Protein AF-A0A6V7MAK0-F1 (afdb_monomer)

Radius of gyration: 21.1 Å; Cα contacts (8 Å, |Δi|>4): 98; chains: 1; bounding box: 61×20×54 Å

Sequence (153 aa):
PPRLQALKNREAGGTGGTIRAYALLLAADKTTTFSQNIDNFIQCTMESKEASPHIVMRNIRQFMSGMKNYLVKHGEREFEKEVEKERLKLKPNEFLNLDAILEGVMMRLVVKPLREHVYKLFVEHYGNTGSLRTLVESIQYAQGKHIQELGVR

Structure (mmCIF, N/CA/C/O backbone):
data_AF-A0A6V7MAK0-F1
#
_entry.id   AF-A0A6V7MAK0-F1
#
loop_
_atom_site.group_PDB
_atom_site.id
_atom_site.type_symbol
_atom_site.label_atom_id
_atom_site.label_alt_id
_atom_site.label_comp_id
_atom_site.label_asym_id
_atom_site.label_entity_id
_atom_site.label_seq_id
_atom_site.pdbx_PDB_ins_code
_atom_site.Cartn_x
_atom_site.Cartn_y
_atom_site.Cartn_z
_atom_site.occupancy
_atom_site.B_iso_or_equiv
_atom_site.auth_seq_id
_atom_site.auth_comp_id
_atom_site.auth_asym_id
_atom_site.auth_atom_id
_atom_site.pdbx_PDB_model_num
ATOM 1 N N . PRO A 1 1 ? -24.531 -9.768 -12.165 1.00 43.50 1 PRO A N 1
ATOM 2 C CA . PRO A 1 1 ? -24.522 -8.319 -12.490 1.00 43.50 1 PRO A CA 1
ATOM 3 C C . PRO A 1 1 ? -23.332 -7.940 -13.395 1.00 43.50 1 PRO A C 1
ATOM 5 O O . PRO A 1 1 ? -22.196 -8.250 -13.038 1.00 43.50 1 PRO A O 1
ATOM 8 N N . PRO A 1 2 ? -23.567 -7.259 -14.530 1.00 51.34 2 PRO A N 1
ATOM 9 C CA . PRO A 1 2 ? -22.530 -6.917 -15.518 1.00 51.34 2 PRO A CA 1
ATOM 10 C C . PRO A 1 2 ? -21.381 -6.060 -14.946 1.00 51.34 2 PRO A C 1
ATOM 12 O O . PRO A 1 2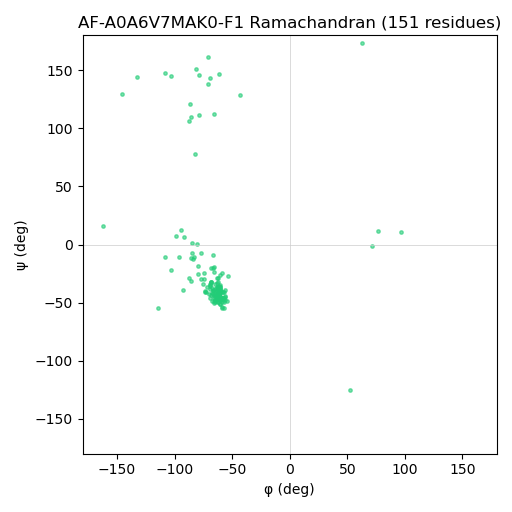 ? -20.243 -6.154 -15.399 1.00 51.34 2 PRO A O 1
ATOM 15 N N . ARG A 1 3 ? -21.629 -5.313 -13.860 1.00 46.00 3 ARG A N 1
ATOM 16 C CA . ARG A 1 3 ? -20.602 -4.546 -13.125 1.00 46.00 3 ARG A CA 1
ATOM 17 C C . ARG A 1 3 ? -19.503 -5.405 -12.483 1.00 46.00 3 ARG A C 1
ATOM 19 O O . ARG A 1 3 ? -18.361 -4.969 -12.426 1.00 46.00 3 ARG A O 1
ATOM 26 N N . LEU A 1 4 ? -19.815 -6.623 -12.031 1.00 47.03 4 LEU A N 1
ATOM 27 C CA . LEU A 1 4 ? -18.818 -7.521 -11.427 1.00 47.03 4 LEU A CA 1
ATOM 28 C C . LEU A 1 4 ? -17.926 -8.192 -12.485 1.00 47.03 4 LEU A C 1
ATOM 30 O O . LEU A 1 4 ? -16.757 -8.462 -12.221 1.00 47.03 4 LEU A O 1
ATOM 34 N N . GLN A 1 5 ? -18.444 -8.412 -13.698 1.00 43.75 5 GLN A N 1
ATOM 35 C CA . GLN A 1 5 ? -17.659 -8.928 -14.826 1.00 43.75 5 GLN A CA 1
ATOM 36 C C . GLN A 1 5 ? -16.680 -7.879 -15.373 1.00 43.75 5 GLN A C 1
ATOM 38 O O . GLN A 1 5 ? -15.540 -8.220 -15.674 1.00 43.75 5 GLN A O 1
ATOM 43 N N . ALA A 1 6 ? -17.068 -6.598 -15.402 1.00 45.34 6 ALA A N 1
ATOM 44 C CA . ALA A 1 6 ? -16.168 -5.499 -15.770 1.00 45.34 6 ALA A CA 1
ATOM 45 C C . ALA A 1 6 ? -14.976 -5.346 -14.801 1.00 45.34 6 ALA A C 1
ATOM 47 O O . ALA A 1 6 ? -13.875 -4.994 -15.221 1.00 45.34 6 ALA A O 1
ATOM 48 N N . LEU A 1 7 ? -15.173 -5.657 -13.514 1.00 48.34 7 LEU A N 1
ATOM 49 C CA . LEU A 1 7 ? -14.100 -5.673 -12.514 1.00 48.34 7 LEU A CA 1
ATOM 50 C C . LEU A 1 7 ? -13.168 -6.883 -12.691 1.00 48.34 7 LEU A C 1
ATOM 52 O O . LEU A 1 7 ? -11.953 -6.719 -12.642 1.00 48.34 7 LEU A O 1
ATOM 56 N N . LYS A 1 8 ? -13.715 -8.073 -12.982 1.00 43.44 8 LYS A N 1
ATOM 57 C CA . LYS A 1 8 ? -12.923 -9.292 -13.241 1.00 43.44 8 LYS A CA 1
ATOM 58 C C . LYS A 1 8 ? -12.092 -9.220 -14.528 1.00 43.44 8 LYS A C 1
ATOM 60 O O . LYS A 1 8 ? -10.937 -9.636 -14.524 1.00 43.44 8 LYS A O 1
ATOM 65 N N . ASN A 1 9 ? -12.625 -8.637 -15.604 1.00 40.72 9 ASN A N 1
ATOM 66 C CA . ASN A 1 9 ? -11.885 -8.481 -16.866 1.00 40.72 9 ASN A CA 1
ATOM 67 C C . ASN A 1 9 ? -10.690 -7.515 -16.751 1.00 40.72 9 ASN A C 1
ATOM 69 O O . ASN A 1 9 ? -9.749 -7.602 -17.537 1.00 40.72 9 ASN A O 1
ATOM 73 N N . ARG A 1 10 ? -10.679 -6.637 -15.740 1.00 50.03 10 ARG A N 1
ATOM 74 C CA . ARG A 1 10 ? -9.561 -5.728 -15.440 1.00 50.03 10 ARG A CA 1
ATOM 75 C C . ARG A 1 10 ? -8.356 -6.434 -14.803 1.00 50.03 10 ARG A C 1
ATOM 77 O O . ARG A 1 10 ? -7.230 -5.942 -14.891 1.00 50.03 10 ARG A O 1
ATOM 84 N N . GLU A 1 11 ? -8.577 -7.574 -14.152 1.00 48.34 11 GLU A N 1
ATOM 85 C CA . GLU A 1 11 ? -7.519 -8.292 -13.440 1.00 48.34 11 GLU A CA 1
ATOM 86 C C . GLU A 1 11 ? -6.740 -9.265 -14.333 1.00 48.34 11 GLU A C 1
ATOM 88 O O . GLU A 1 11 ? -5.546 -9.445 -14.090 1.00 48.34 11 GLU A O 1
ATOM 93 N N . ALA A 1 12 ? -7.355 -9.824 -15.383 1.00 46.31 12 ALA A N 1
ATOM 94 C CA . ALA A 1 12 ? -6.818 -11.002 -16.074 1.00 46.31 12 ALA A CA 1
ATOM 95 C C . ALA A 1 12 ? -6.221 -10.783 -17.483 1.00 46.31 12 ALA A C 1
ATOM 97 O O . ALA A 1 12 ? -5.571 -11.694 -17.982 1.00 46.31 12 ALA A O 1
ATOM 98 N N . GLY A 1 13 ? -6.385 -9.623 -18.135 1.00 48.94 13 GLY A N 1
ATOM 99 C CA . GLY A 1 13 ? -5.902 -9.477 -19.525 1.00 48.94 13 GLY A CA 1
ATOM 100 C C . GLY A 1 13 ? -5.740 -8.058 -20.069 1.00 48.94 13 GLY A C 1
ATOM 101 O O . GLY A 1 13 ? -5.665 -7.883 -21.279 1.00 48.94 13 GLY A O 1
ATOM 102 N N . GLY A 1 14 ? -5.721 -7.039 -19.206 1.00 59.00 14 GLY A N 1
ATOM 103 C CA . GLY A 1 14 ? -5.543 -5.649 -19.631 1.00 59.00 14 GLY A CA 1
ATOM 104 C C . GLY A 1 14 ? -4.078 -5.272 -19.865 1.00 59.00 14 GLY A C 1
ATOM 105 O O . GLY A 1 14 ? -3.180 -5.789 -19.195 1.00 59.00 14 GLY A O 1
ATOM 106 N N . THR A 1 15 ? -3.854 -4.326 -20.777 1.00 66.88 15 THR A N 1
ATOM 107 C CA . THR A 1 15 ? -2.581 -3.625 -20.992 1.00 66.88 15 THR A CA 1
ATOM 108 C C . THR A 1 15 ? -1.936 -3.231 -19.656 1.00 66.88 15 THR A C 1
ATOM 110 O O . THR A 1 15 ? -2.607 -2.662 -18.790 1.00 66.88 15 THR A O 1
ATOM 113 N N . GLY A 1 16 ? -0.655 -3.568 -19.458 1.00 80.62 16 GLY A N 1
ATOM 114 C CA . GLY A 1 16 ? 0.070 -3.325 -18.203 1.00 80.62 16 GLY A CA 1
ATOM 115 C C . GLY A 1 16 ? 0.142 -4.493 -17.205 1.00 80.62 16 GLY A C 1
ATOM 116 O O . GLY A 1 16 ? 0.593 -4.309 -16.071 1.00 80.62 16 GLY A O 1
ATOM 117 N N . GLY A 1 17 ? -0.253 -5.708 -17.603 1.00 87.12 17 GLY A N 1
ATOM 118 C CA . GLY A 1 17 ? -0.032 -6.924 -16.806 1.00 87.12 17 GLY A CA 1
ATOM 119 C C . GLY A 1 17 ? 1.452 -7.223 -16.537 1.00 87.12 17 GLY A C 1
ATOM 120 O O . GLY A 1 17 ? 1.809 -7.631 -15.432 1.00 87.12 17 GLY A O 1
ATOM 121 N N . THR A 1 18 ? 2.325 -6.947 -17.508 1.00 91.12 18 THR A N 1
ATOM 122 C CA . THR A 1 18 ? 3.790 -7.071 -17.389 1.00 91.12 18 THR A CA 1
ATOM 123 C C . THR A 1 18 ? 4.364 -6.068 -16.391 1.00 91.12 18 THR A C 1
ATOM 125 O O . THR A 1 18 ? 5.123 -6.459 -15.511 1.00 91.12 18 THR A O 1
ATOM 128 N N . ILE A 1 19 ? 3.916 -4.809 -16.434 1.00 93.44 19 ILE A N 1
ATOM 129 C CA . ILE A 1 19 ? 4.287 -3.768 -15.459 1.00 93.44 19 ILE A CA 1
ATOM 130 C C . ILE A 1 19 ? 3.897 -4.196 -14.045 1.00 93.44 19 ILE A C 1
ATOM 132 O O . ILE A 1 19 ? 4.699 -4.093 -13.117 1.00 93.44 19 ILE A O 1
ATOM 136 N N . ARG A 1 20 ? 2.674 -4.714 -13.871 1.00 95.38 20 ARG A N 1
ATOM 137 C CA . ARG A 1 20 ? 2.215 -5.245 -12.581 1.00 95.38 20 ARG A CA 1
ATOM 138 C C . ARG A 1 20 ? 3.127 -6.370 -12.096 1.00 95.38 20 ARG A C 1
ATOM 140 O O . ARG A 1 20 ? 3.523 -6.366 -10.934 1.00 95.38 20 ARG A O 1
ATOM 147 N N . ALA A 1 21 ? 3.439 -7.329 -12.967 1.00 95.44 21 ALA A N 1
ATOM 148 C CA . ALA A 1 21 ?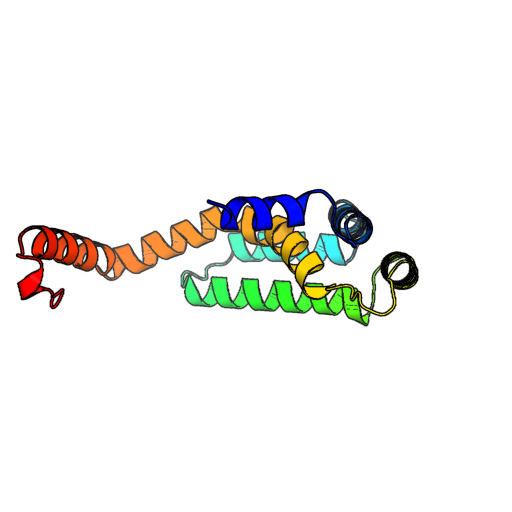 4.309 -8.449 -12.631 1.00 95.44 21 ALA A CA 1
ATOM 149 C C . ALA A 1 21 ? 5.713 -7.966 -12.243 1.00 95.44 21 ALA A C 1
ATOM 151 O O . ALA A 1 21 ? 6.235 -8.395 -11.219 1.00 95.44 21 ALA A O 1
ATOM 152 N N . TYR A 1 22 ? 6.281 -7.020 -12.991 1.00 96.12 22 TYR A N 1
ATOM 153 C CA . TYR A 1 22 ? 7.598 -6.464 -12.699 1.00 96.12 22 TYR A CA 1
ATOM 154 C C . TYR A 1 22 ? 7.624 -5.702 -11.369 1.00 96.12 22 TYR A C 1
ATOM 156 O O . TYR A 1 22 ? 8.527 -5.906 -10.566 1.00 96.12 22 TYR A O 1
ATOM 164 N N . ALA A 1 23 ? 6.610 -4.885 -11.070 1.00 96.69 23 ALA A N 1
ATOM 165 C CA . ALA A 1 23 ? 6.514 -4.210 -9.774 1.00 96.69 23 ALA A CA 1
A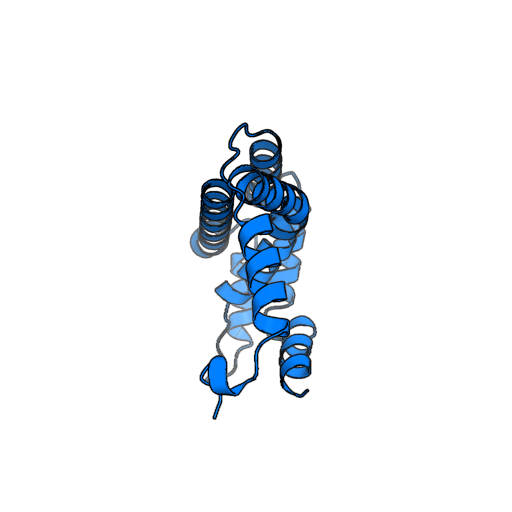TOM 166 C C . ALA A 1 23 ? 6.422 -5.212 -8.606 1.00 96.69 23 ALA A C 1
ATOM 168 O O . ALA A 1 23 ? 7.009 -4.997 -7.548 1.00 96.69 23 ALA A O 1
ATOM 169 N N . LEU A 1 24 ? 5.728 -6.338 -8.797 1.00 97.00 24 LEU A N 1
ATOM 170 C CA . LEU A 1 24 ? 5.694 -7.416 -7.806 1.00 97.00 24 LEU A CA 1
ATOM 171 C C . LEU A 1 24 ? 7.043 -8.140 -7.680 1.00 97.00 24 LEU A C 1
ATOM 173 O O . LEU A 1 24 ? 7.401 -8.532 -6.574 1.00 97.00 24 LEU A O 1
ATOM 177 N N . LEU A 1 25 ? 7.795 -8.293 -8.775 1.00 96.81 25 LEU A N 1
ATOM 178 C CA . LEU A 1 25 ? 9.160 -8.826 -8.738 1.00 96.81 25 LEU A CA 1
ATOM 179 C C . LEU A 1 25 ? 10.104 -7.902 -7.966 1.00 96.81 25 LEU A C 1
ATOM 181 O O . LEU A 1 25 ? 10.862 -8.390 -7.133 1.00 96.81 25 LEU A O 1
ATOM 185 N N . LEU A 1 26 ? 10.014 -6.584 -8.177 1.00 97.00 26 LEU A N 1
ATOM 186 C CA . LEU A 1 26 ? 10.760 -5.611 -7.376 1.00 97.00 26 LEU A CA 1
ATOM 187 C C . LEU A 1 26 ? 10.441 -5.777 -5.887 1.00 97.00 26 LEU A C 1
ATOM 189 O O . LEU A 1 26 ? 11.351 -5.900 -5.081 1.00 97.00 26 LEU A O 1
ATOM 193 N N . ALA A 1 27 ? 9.162 -5.879 -5.520 1.00 97.00 27 ALA A N 1
ATOM 194 C CA . ALA A 1 27 ? 8.758 -6.076 -4.125 1.00 97.00 27 ALA A CA 1
ATOM 195 C C . ALA A 1 27 ? 9.185 -7.423 -3.516 1.00 97.00 27 ALA A C 1
ATOM 197 O O . ALA A 1 27 ? 9.260 -7.551 -2.295 1.00 97.00 27 ALA A O 1
ATOM 198 N N . ALA A 1 28 ? 9.413 -8.448 -4.339 1.00 96.56 28 ALA A N 1
ATOM 199 C CA . ALA A 1 28 ? 9.906 -9.741 -3.875 1.00 96.56 28 ALA A CA 1
ATOM 200 C C . ALA A 1 28 ? 11.423 -9.726 -3.625 1.00 96.56 28 ALA A C 1
ATOM 202 O O . ALA A 1 28 ? 11.918 -10.503 -2.809 1.00 96.56 28 ALA A O 1
ATOM 203 N N . ASP A 1 29 ? 12.159 -8.845 -4.302 1.00 97.00 29 ASP A N 1
ATOM 204 C CA . ASP A 1 29 ? 13.602 -8.719 -4.156 1.00 97.00 29 ASP A CA 1
ATOM 205 C C . ASP A 1 29 ? 13.965 -7.750 -3.021 1.00 97.00 29 ASP A C 1
ATOM 207 O O . ASP A 1 29 ? 13.893 -6.527 -3.163 1.00 97.00 29 ASP A O 1
ATOM 211 N N . LYS A 1 30 ? 14.429 -8.312 -1.900 1.00 95.56 30 LYS A N 1
ATOM 212 C CA . LYS A 1 30 ? 14.790 -7.574 -0.676 1.00 95.56 30 LYS A CA 1
ATOM 213 C C . LYS A 1 30 ? 15.997 -6.646 -0.823 1.00 95.56 30 LYS A C 1
ATOM 215 O O . LYS A 1 30 ? 16.265 -5.846 0.070 1.00 95.56 30 LYS A O 1
ATOM 220 N N . THR A 1 31 ? 16.722 -6.716 -1.936 1.00 96.31 31 THR A N 1
ATOM 221 C CA . THR A 1 31 ? 17.806 -5.771 -2.241 1.00 96.31 31 THR A CA 1
ATOM 222 C C . THR A 1 31 ? 17.297 -4.475 -2.874 1.00 96.31 31 THR A C 1
ATOM 224 O O . THR A 1 31 ? 18.058 -3.518 -2.990 1.00 96.31 31 THR A O 1
ATOM 227 N N . THR A 1 32 ? 16.024 -4.423 -3.283 1.00 97.25 32 THR A N 1
ATOM 228 C CA . THR A 1 32 ? 15.416 -3.215 -3.853 1.00 97.25 32 THR A CA 1
ATOM 229 C C . THR A 1 32 ? 15.024 -2.213 -2.774 1.00 97.25 32 THR A C 1
ATOM 231 O O . THR A 1 32 ? 14.554 -2.569 -1.690 1.00 97.25 32 THR A O 1
ATOM 234 N N . THR A 1 33 ? 15.142 -0.935 -3.119 1.00 96.62 33 THR A N 1
ATOM 235 C CA . THR A 1 33 ? 14.633 0.178 -2.317 1.00 96.62 33 THR A CA 1
ATOM 236 C C . THR A 1 33 ? 13.117 0.072 -2.187 1.00 96.62 33 THR A C 1
ATOM 238 O O . THR A 1 33 ? 12.573 0.288 -1.103 1.00 96.62 33 THR A O 1
ATOM 241 N N . PHE A 1 34 ? 12.419 -0.314 -3.258 1.00 97.44 34 PHE A N 1
ATOM 242 C CA . PHE A 1 34 ? 10.977 -0.525 -3.249 1.00 97.44 34 PHE A CA 1
ATOM 243 C C . PHE A 1 34 ? 10.534 -1.583 -2.232 1.00 97.44 34 PHE A C 1
ATOM 245 O O . PHE A 1 34 ? 9.649 -1.298 -1.424 1.00 97.44 34 PHE A O 1
ATOM 252 N N . SER A 1 35 ? 11.161 -2.767 -2.213 1.00 98.00 35 SER A N 1
ATOM 253 C CA . SER A 1 35 ? 10.838 -3.803 -1.222 1.00 98.00 35 SER A CA 1
ATOM 254 C C . SER A 1 35 ? 11.138 -3.332 0.194 1.00 98.00 35 SER A C 1
ATOM 256 O O . SER A 1 35 ? 10.280 -3.459 1.063 1.00 98.00 35 SER A O 1
ATOM 258 N N . GLN A 1 36 ? 12.332 -2.783 0.434 1.00 98.19 36 GLN A N 1
ATOM 259 C CA . GLN A 1 36 ? 12.749 -2.379 1.778 1.00 98.19 36 GLN A CA 1
ATOM 260 C C . GLN A 1 36 ? 11.823 -1.310 2.361 1.00 98.19 36 GLN A C 1
ATOM 262 O O . GLN A 1 36 ? 11.429 -1.406 3.518 1.00 98.19 36 GLN A O 1
ATOM 267 N N . ASN A 1 37 ? 11.410 -0.323 1.561 1.00 98.12 37 ASN A N 1
ATOM 268 C CA . ASN A 1 37 ? 10.463 0.695 2.017 1.00 98.12 37 ASN A CA 1
ATOM 269 C C . ASN A 1 37 ? 9.094 0.103 2.367 1.00 98.12 37 ASN A C 1
ATOM 271 O O . ASN A 1 37 ? 8.493 0.526 3.352 1.00 98.12 37 ASN A O 1
ATOM 275 N N . ILE A 1 38 ? 8.596 -0.863 1.587 1.00 98.38 38 ILE A N 1
ATOM 276 C CA . ILE A 1 38 ? 7.320 -1.537 1.871 1.00 98.38 38 ILE A CA 1
ATOM 277 C C . ILE A 1 38 ? 7.409 -2.328 3.175 1.00 98.38 38 ILE A C 1
ATOM 279 O O . ILE A 1 38 ? 6.546 -2.161 4.036 1.00 98.38 38 ILE A O 1
ATOM 283 N N . ASP A 1 39 ? 8.452 -3.142 3.336 1.00 98.38 39 ASP A N 1
ATOM 284 C CA . ASP A 1 39 ? 8.643 -3.956 4.537 1.00 98.38 39 ASP A CA 1
ATOM 285 C C . ASP A 1 39 ? 8.780 -3.067 5.783 1.00 98.38 39 ASP A C 1
ATOM 287 O O . ASP A 1 39 ? 8.052 -3.257 6.759 1.00 98.38 39 ASP A O 1
ATOM 291 N N . ASN A 1 40 ? 9.627 -2.034 5.713 1.00 98.44 40 ASN A N 1
ATOM 292 C CA . ASN A 1 40 ? 9.829 -1.081 6.805 1.00 98.44 40 ASN A CA 1
ATOM 293 C C . ASN A 1 40 ? 8.534 -0.343 7.152 1.00 98.44 40 ASN A C 1
ATOM 295 O O . ASN A 1 40 ? 8.198 -0.205 8.325 1.00 98.44 40 ASN A O 1
ATOM 299 N N . PHE A 1 41 ? 7.774 0.114 6.153 1.00 98.62 41 PHE A N 1
ATOM 300 C CA . PHE A 1 41 ? 6.518 0.812 6.405 1.00 98.62 41 PHE A CA 1
ATOM 301 C C . PHE A 1 41 ? 5.490 -0.088 7.095 1.00 98.62 41 PHE A C 1
ATOM 303 O O . PHE A 1 41 ? 4.839 0.351 8.045 1.00 98.62 41 PHE A O 1
ATOM 310 N N . ILE A 1 42 ? 5.344 -1.338 6.645 1.00 98.44 42 ILE A N 1
ATOM 311 C CA . ILE A 1 42 ? 4.421 -2.300 7.262 1.00 98.44 42 ILE A CA 1
ATOM 312 C C . ILE A 1 42 ? 4.845 -2.575 8.700 1.00 98.44 42 ILE A C 1
ATOM 314 O O . ILE A 1 42 ? 4.018 -2.449 9.602 1.00 98.44 42 ILE A O 1
ATOM 318 N N . GLN A 1 43 ? 6.124 -2.884 8.916 1.00 98.12 43 GLN A N 1
ATOM 319 C CA . GLN A 1 43 ? 6.656 -3.173 10.241 1.00 98.12 43 GLN A CA 1
ATOM 320 C C . GLN A 1 43 ? 6.456 -1.983 11.188 1.00 98.12 43 GLN A C 1
ATOM 322 O O . GLN A 1 43 ? 5.809 -2.129 12.224 1.00 98.12 43 GLN A O 1
ATOM 327 N N . CYS A 1 44 ? 6.908 -0.786 10.805 1.00 98.06 44 CYS A N 1
ATOM 328 C CA . CYS A 1 44 ? 6.744 0.413 11.625 1.00 98.06 44 CYS A CA 1
ATOM 329 C C . CYS A 1 44 ? 5.271 0.750 11.880 1.00 98.06 44 CYS A C 1
ATOM 331 O O . CYS A 1 44 ? 4.941 1.242 12.954 1.00 98.06 44 CYS A O 1
ATOM 333 N N . THR A 1 45 ? 4.375 0.495 10.921 1.00 97.88 45 THR A N 1
ATOM 334 C CA . THR A 1 45 ? 2.935 0.719 11.116 1.00 97.88 45 THR A CA 1
ATOM 335 C C . THR A 1 45 ? 2.357 -0.259 12.134 1.00 97.88 45 THR A C 1
ATOM 337 O O . THR A 1 45 ? 1.597 0.162 12.998 1.00 97.88 45 THR A O 1
ATOM 340 N N . MET A 1 46 ? 2.731 -1.540 12.069 1.00 96.69 46 MET A N 1
ATOM 341 C CA . MET A 1 46 ? 2.251 -2.561 13.006 1.00 96.69 46 MET A CA 1
ATOM 342 C C . MET A 1 46 ? 2.802 -2.377 14.425 1.00 96.69 46 MET A C 1
ATOM 344 O O . MET A 1 46 ? 2.101 -2.673 15.389 1.00 96.69 46 MET A O 1
ATOM 348 N N . GLU A 1 47 ? 4.040 -1.897 14.550 1.00 96.75 47 GLU A N 1
ATOM 349 C CA . GLU A 1 47 ? 4.716 -1.644 15.832 1.00 96.75 47 GLU A CA 1
ATOM 350 C C . GLU A 1 47 ? 4.401 -0.260 16.424 1.00 96.75 47 GLU A C 1
ATOM 352 O O . GLU A 1 47 ? 4.731 0.025 17.578 1.00 96.75 47 GLU A O 1
ATOM 357 N N . SER A 1 48 ? 3.771 0.620 15.641 1.00 95.06 48 SER A N 1
ATOM 358 C CA . SER A 1 48 ? 3.417 1.969 16.070 1.00 95.06 48 SER A CA 1
ATOM 359 C C . SER A 1 48 ? 2.456 1.957 17.260 1.00 95.06 48 SER A C 1
ATOM 361 O O . SER A 1 48 ? 1.560 1.124 17.368 1.00 95.06 48 SER A O 1
ATOM 363 N N . LYS A 1 49 ? 2.595 2.962 18.132 1.00 94.62 49 LYS A N 1
ATOM 364 C CA . LYS A 1 49 ? 1.650 3.239 19.228 1.00 94.62 49 LYS A CA 1
ATOM 365 C C . LYS A 1 49 ? 0.457 4.097 18.791 1.00 94.62 49 LYS A C 1
ATOM 367 O O . LYS A 1 49 ? -0.362 4.469 19.627 1.00 94.62 49 LYS A O 1
ATOM 372 N N . GLU A 1 50 ? 0.384 4.465 17.513 1.00 96.50 50 GLU A N 1
ATOM 373 C CA . GLU A 1 50 ? -0.729 5.242 16.973 1.00 96.50 50 GLU A CA 1
ATOM 374 C C . GLU A 1 50 ? -2.025 4.423 17.014 1.00 96.50 50 GLU A C 1
ATOM 376 O O . GLU A 1 50 ? -2.178 3.442 16.290 1.00 96.50 50 GLU A O 1
ATOM 381 N N . ALA A 1 51 ? -2.968 4.848 17.854 1.00 92.81 51 ALA A N 1
ATOM 382 C CA . ALA A 1 51 ? -4.246 4.170 18.052 1.00 92.81 51 ALA A CA 1
ATOM 383 C C . ALA A 1 51 ? -5.385 4.767 17.207 1.00 92.81 51 ALA A C 1
ATOM 385 O O . ALA A 1 51 ? -6.472 4.195 17.133 1.00 92.81 51 ALA A O 1
ATOM 386 N N . SER A 1 52 ? -5.179 5.928 16.576 1.00 95.81 52 SER A N 1
ATOM 387 C CA . SER A 1 52 ? -6.183 6.567 15.732 1.00 95.81 52 SER A CA 1
ATOM 388 C C . SER A 1 52 ? -6.233 5.905 14.351 1.00 95.81 52 SER A C 1
ATOM 390 O O . SER A 1 52 ? -5.322 6.107 13.534 1.00 95.81 52 SER A O 1
ATOM 392 N N . PRO A 1 53 ? -7.322 5.188 14.004 1.00 95.81 53 PRO A N 1
ATOM 393 C CA . PRO A 1 53 ? -7.431 4.534 12.701 1.00 95.81 53 PRO A CA 1
ATOM 394 C C . PRO A 1 53 ? -7.410 5.542 11.543 1.00 95.81 53 PRO A C 1
ATOM 396 O O . PRO A 1 53 ? -6.937 5.232 10.449 1.00 95.81 53 PRO A O 1
ATOM 399 N N . HIS A 1 54 ? -7.870 6.776 11.771 1.00 96.50 54 HIS A N 1
ATOM 400 C CA . HIS A 1 54 ? -7.861 7.836 10.763 1.00 96.50 54 HIS A CA 1
ATOM 401 C C . HIS A 1 54 ? -6.445 8.319 10.429 1.00 96.50 54 HIS A C 1
ATOM 403 O O . HIS A 1 54 ? -6.148 8.572 9.258 1.00 96.50 54 HIS A O 1
ATOM 409 N N . ILE A 1 55 ? -5.563 8.414 11.430 1.00 97.50 55 ILE A N 1
ATOM 410 C CA . ILE A 1 55 ? -4.159 8.784 11.218 1.00 97.50 55 ILE A CA 1
ATOM 411 C C . ILE A 1 55 ? -3.439 7.652 10.485 1.00 97.50 55 ILE A C 1
ATOM 413 O O . ILE A 1 55 ? -2.790 7.909 9.471 1.00 97.50 55 ILE A O 1
ATOM 417 N N . VAL A 1 56 ? -3.626 6.400 10.915 1.00 97.81 56 VAL A N 1
ATOM 418 C CA . VAL A 1 56 ? -3.027 5.232 10.247 1.00 97.81 56 VAL A CA 1
ATOM 419 C C . VAL A 1 56 ? -3.476 5.137 8.785 1.00 97.81 56 VAL A C 1
ATOM 421 O O . VAL A 1 56 ? -2.641 5.023 7.890 1.00 97.81 56 VAL A O 1
ATOM 424 N N . MET A 1 57 ? -4.773 5.291 8.501 1.00 97.81 57 MET A N 1
ATOM 425 C CA . MET A 1 57 ? -5.300 5.302 7.128 1.00 97.81 57 MET A CA 1
ATOM 426 C C . MET A 1 57 ? -4.722 6.435 6.274 1.00 97.81 57 MET A C 1
ATOM 428 O O . MET A 1 57 ? -4.453 6.245 5.083 1.00 97.81 57 MET A O 1
ATOM 432 N N . ARG A 1 58 ? -4.522 7.622 6.861 1.00 98.31 58 ARG A N 1
ATOM 433 C CA . ARG A 1 58 ? -3.867 8.742 6.176 1.00 98.31 58 ARG A CA 1
ATOM 434 C C . ARG A 1 58 ? -2.424 8.388 5.824 1.00 98.31 58 ARG A C 1
ATOM 436 O O . ARG A 1 58 ? -2.031 8.588 4.676 1.00 98.31 58 ARG A O 1
ATOM 443 N N . ASN A 1 59 ? -1.676 7.829 6.770 1.00 98.12 59 ASN A N 1
ATOM 444 C CA . ASN A 1 59 ? -0.278 7.454 6.576 1.00 98.12 59 ASN A CA 1
ATOM 445 C C . ASN A 1 59 ? -0.139 6.364 5.502 1.00 98.12 59 ASN A C 1
ATOM 447 O O . ASN A 1 59 ? 0.696 6.499 4.612 1.00 98.12 59 ASN A O 1
ATOM 451 N N . ILE A 1 60 ? -1.012 5.348 5.507 1.00 98.31 60 ILE A N 1
ATOM 452 C CA . ILE A 1 60 ? -1.065 4.307 4.465 1.00 98.31 60 ILE A CA 1
ATOM 453 C C . ILE A 1 60 ? -1.269 4.935 3.084 1.00 98.31 60 ILE A C 1
ATOM 455 O O . ILE A 1 60 ? -0.511 4.659 2.154 1.00 98.31 60 ILE A O 1
ATOM 459 N N . ARG A 1 61 ? -2.257 5.828 2.943 1.00 98.38 61 ARG A N 1
ATOM 460 C CA . ARG A 1 61 ? -2.535 6.507 1.668 1.00 98.38 61 ARG A CA 1
ATOM 461 C C . ARG A 1 61 ? -1.348 7.345 1.188 1.00 98.38 61 ARG A C 1
ATOM 463 O O . ARG A 1 61 ? -1.035 7.339 -0.005 1.00 98.38 61 ARG A O 1
ATOM 470 N N . GLN A 1 62 ? -0.713 8.080 2.101 1.00 98.50 62 GLN A N 1
ATOM 471 C CA . GLN A 1 62 ? 0.454 8.910 1.800 1.00 98.50 62 GLN A CA 1
ATOM 472 C C . GLN A 1 62 ? 1.637 8.052 1.356 1.00 98.50 62 GLN A C 1
ATOM 474 O O . GLN A 1 62 ? 2.240 8.350 0.328 1.00 98.50 62 GLN A O 1
ATOM 479 N N . PHE A 1 63 ? 1.906 6.955 2.065 1.00 98.56 63 PHE A N 1
ATOM 480 C CA . PHE A 1 63 ? 2.961 6.016 1.713 1.00 98.56 63 PHE A CA 1
ATOM 481 C C . PHE A 1 63 ? 2.735 5.402 0.330 1.00 98.56 63 PHE A C 1
ATOM 483 O O . PHE A 1 63 ? 3.607 5.506 -0.528 1.00 98.56 63 PHE A O 1
ATOM 490 N N . MET A 1 64 ? 1.543 4.852 0.062 1.00 98.44 64 MET A N 1
ATOM 491 C CA . MET A 1 64 ? 1.212 4.301 -1.259 1.00 98.44 64 MET A CA 1
ATOM 492 C C . MET A 1 64 ? 1.390 5.345 -2.367 1.00 98.44 64 MET A C 1
ATOM 494 O O . MET A 1 64 ? 1.992 5.055 -3.396 1.00 98.44 64 MET A O 1
ATOM 498 N N . SER A 1 65 ? 0.914 6.576 -2.157 1.00 97.81 65 SER A N 1
ATOM 499 C CA . SER A 1 65 ? 1.082 7.656 -3.140 1.00 97.81 65 SER A CA 1
ATOM 500 C C . SER A 1 65 ? 2.561 7.989 -3.365 1.00 97.81 65 SER A C 1
ATOM 502 O O . SER A 1 65 ? 2.984 8.161 -4.507 1.00 97.81 65 SER A O 1
ATOM 504 N N . GLY A 1 66 ? 3.358 8.031 -2.293 1.00 97.69 66 GLY A N 1
ATOM 505 C CA . GLY A 1 66 ? 4.804 8.231 -2.356 1.00 97.69 66 GLY A CA 1
ATOM 506 C C . GLY A 1 66 ? 5.510 7.124 -3.138 1.00 97.69 66 GLY A C 1
ATOM 507 O O . GLY A 1 66 ? 6.271 7.422 -4.053 1.00 97.69 66 GLY A O 1
ATOM 508 N N . MET A 1 67 ? 5.190 5.860 -2.860 1.00 97.62 67 MET A N 1
ATOM 509 C CA . MET A 1 67 ? 5.814 4.712 -3.524 1.00 97.62 67 MET A CA 1
ATOM 510 C C . MET A 1 67 ? 5.419 4.574 -4.996 1.00 97.62 67 MET A C 1
ATOM 512 O O . MET A 1 67 ? 6.265 4.236 -5.825 1.00 97.62 67 MET A O 1
ATOM 516 N N . LYS A 1 68 ? 4.169 4.892 -5.360 1.00 96.50 68 LYS A N 1
ATOM 517 C CA . LYS A 1 68 ? 3.776 5.002 -6.775 1.00 96.50 68 LYS A CA 1
ATOM 518 C C . LYS A 1 68 ? 4.585 6.089 -7.475 1.00 96.50 68 LYS A C 1
ATOM 520 O O . LYS A 1 68 ? 5.148 5.846 -8.536 1.00 96.50 68 LYS A O 1
ATOM 525 N N . ASN A 1 69 ? 4.687 7.269 -6.864 1.00 96.69 69 ASN A N 1
ATOM 526 C CA . ASN A 1 69 ? 5.447 8.380 -7.431 1.00 96.69 69 ASN A CA 1
ATOM 527 C C . ASN A 1 69 ? 6.941 8.064 -7.558 1.00 96.69 69 ASN A C 1
ATOM 529 O O . ASN A 1 69 ? 7.545 8.464 -8.547 1.00 96.69 69 ASN A O 1
ATOM 533 N N . TYR A 1 70 ? 7.517 7.335 -6.600 1.00 96.12 70 TYR A N 1
ATOM 534 C CA . TYR A 1 70 ? 8.893 6.849 -6.665 1.00 96.12 70 TYR A CA 1
ATOM 535 C C . TYR A 1 70 ? 9.121 6.005 -7.926 1.00 96.12 70 TYR A C 1
ATOM 537 O O . TYR A 1 70 ? 9.956 6.366 -8.754 1.00 96.12 70 TYR A O 1
ATOM 545 N N . LEU A 1 71 ? 8.308 4.962 -8.133 1.00 94.50 71 LEU A N 1
ATOM 546 C CA . LEU A 1 71 ? 8.425 4.098 -9.312 1.00 94.50 71 LEU A CA 1
ATOM 547 C C . LEU A 1 71 ? 8.167 4.843 -10.626 1.00 94.50 71 LEU A C 1
ATOM 549 O O . LEU A 1 71 ? 8.817 4.558 -11.624 1.00 94.50 71 LEU A O 1
ATOM 553 N N . VAL A 1 72 ? 7.225 5.789 -10.646 1.00 92.25 72 VAL A N 1
ATOM 554 C CA . VAL A 1 72 ? 6.881 6.534 -11.868 1.00 92.25 72 VAL A CA 1
ATOM 555 C C . VAL A 1 72 ? 7.949 7.564 -12.239 1.00 92.25 72 VAL A C 1
ATOM 557 O O . VAL A 1 72 ? 8.205 7.753 -13.422 1.00 92.25 72 VAL A O 1
ATOM 560 N N . LYS A 1 73 ? 8.531 8.268 -11.259 1.00 90.19 73 LYS A N 1
ATOM 561 C CA . LYS A 1 73 ? 9.449 9.392 -11.519 1.00 90.19 73 LYS A CA 1
ATOM 562 C C . LYS A 1 73 ? 10.913 8.991 -11.568 1.00 90.19 73 LYS A C 1
ATOM 564 O O . LYS A 1 73 ? 11.662 9.565 -12.345 1.00 90.19 73 LYS A O 1
ATOM 569 N N . HIS A 1 74 ? 11.324 8.087 -10.688 1.00 89.25 74 HIS A N 1
ATOM 570 C CA . HIS A 1 74 ? 12.722 7.676 -10.576 1.00 89.25 74 HIS A CA 1
ATOM 571 C C . HIS A 1 74 ? 12.965 6.317 -11.222 1.00 89.25 74 HIS A C 1
ATOM 573 O O . HIS A 1 74 ? 14.099 6.009 -11.579 1.00 89.25 74 HIS A O 1
ATOM 579 N N . GLY A 1 75 ? 11.907 5.515 -11.368 1.00 87.44 75 GLY A N 1
ATOM 580 C CA . GLY A 1 75 ? 12.050 4.113 -11.708 1.00 87.44 75 GLY A CA 1
ATOM 581 C C . GLY A 1 75 ? 12.812 3.354 -10.624 1.00 87.44 75 GLY A C 1
ATOM 582 O O . GLY A 1 75 ? 13.341 3.904 -9.660 1.00 87.44 75 GLY A O 1
ATOM 583 N N . GLU A 1 76 ? 12.874 2.045 -10.789 1.00 91.56 76 GLU A N 1
ATOM 584 C CA . GLU A 1 76 ? 13.865 1.235 -10.102 1.00 91.56 76 GLU A CA 1
ATOM 585 C C . GLU A 1 76 ? 14.255 0.097 -11.037 1.00 91.56 76 GLU A C 1
ATOM 587 O O . GLU A 1 76 ? 13.390 -0.578 -11.607 1.00 91.56 76 GLU A O 1
ATOM 592 N N . ARG A 1 77 ? 15.566 -0.092 -11.227 1.00 91.75 77 ARG A N 1
ATOM 593 C CA . ARG A 1 77 ? 16.115 -1.034 -12.212 1.00 91.75 77 ARG A CA 1
ATOM 594 C C . ARG A 1 77 ? 15.514 -0.783 -13.602 1.00 91.75 77 ARG A C 1
ATOM 596 O O . ARG A 1 77 ? 15.555 0.333 -14.101 1.00 91.75 77 ARG A O 1
ATOM 603 N N . GLU A 1 78 ? 14.932 -1.809 -14.218 1.00 92.62 78 GLU A N 1
ATOM 604 C CA . GLU A 1 78 ? 14.415 -1.771 -15.587 1.00 92.62 78 GLU A CA 1
ATOM 605 C C . GLU A 1 78 ? 12.916 -1.430 -15.645 1.00 92.62 78 GLU A C 1
ATOM 607 O O . GLU A 1 78 ? 12.293 -1.580 -16.695 1.00 92.62 78 GLU A O 1
ATOM 612 N N . PHE A 1 79 ? 12.322 -0.967 -14.537 1.00 93.75 79 PHE A N 1
ATOM 613 C CA . PHE A 1 79 ? 10.889 -0.671 -14.468 1.00 93.75 79 PHE A CA 1
ATOM 614 C C . PHE A 1 79 ? 10.439 0.326 -15.543 1.00 93.75 79 PHE A C 1
ATOM 616 O O . PHE A 1 79 ? 9.440 0.091 -16.220 1.00 93.75 79 PHE A O 1
ATOM 623 N N . GLU A 1 80 ? 11.196 1.406 -15.755 1.00 92.81 80 GLU A N 1
ATOM 624 C CA . GLU A 1 80 ? 10.877 2.410 -16.778 1.00 92.81 80 GLU A CA 1
ATOM 625 C C . GLU A 1 80 ? 10.900 1.812 -18.194 1.00 92.81 80 GLU A C 1
ATOM 627 O O . GLU A 1 80 ? 10.022 2.099 -19.008 1.00 92.81 80 GLU A O 1
ATOM 632 N N . LYS A 1 81 ? 11.833 0.889 -18.466 1.00 92.06 81 LYS A N 1
AT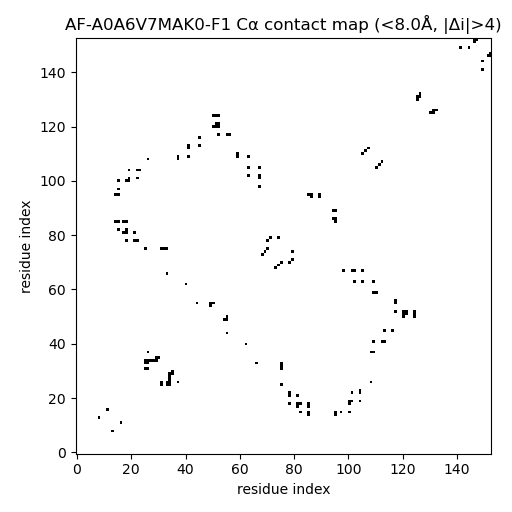OM 633 C CA . LYS A 1 81 ? 11.900 0.195 -19.759 1.00 92.06 81 LYS A CA 1
ATOM 634 C C . LYS A 1 81 ? 10.702 -0.726 -19.971 1.00 92.06 81 LYS A C 1
ATOM 636 O O . LYS A 1 81 ? 10.198 -0.808 -21.087 1.00 92.06 81 LYS A O 1
ATOM 641 N N . GLU A 1 82 ? 10.221 -1.403 -18.929 1.00 91.88 82 GLU A N 1
ATOM 642 C CA . GLU A 1 82 ? 8.986 -2.195 -19.012 1.00 91.88 82 GLU A CA 1
ATOM 643 C C . GLU A 1 82 ? 7.752 -1.320 -19.259 1.00 91.88 82 GLU A C 1
ATOM 645 O O . GLU A 1 82 ? 6.882 -1.690 -20.050 1.00 91.88 82 GLU A O 1
ATOM 650 N N . VAL A 1 83 ? 7.690 -0.133 -18.648 1.00 91.94 83 VAL A N 1
ATOM 651 C CA . VAL A 1 83 ? 6.618 0.836 -18.912 1.00 91.94 83 VAL A CA 1
ATOM 652 C C . VAL A 1 83 ? 6.643 1.295 -20.369 1.00 91.94 83 VAL A C 1
ATOM 654 O O . VAL A 1 83 ? 5.596 1.299 -21.017 1.00 91.94 83 VAL A O 1
ATOM 657 N N . GLU A 1 84 ? 7.814 1.637 -20.907 1.00 91.69 84 GLU A N 1
ATOM 658 C CA . GLU A 1 84 ? 7.933 2.103 -22.291 1.00 91.69 84 GLU A CA 1
ATOM 659 C C . GLU A 1 84 ? 7.593 1.002 -23.304 1.00 91.69 84 GLU A C 1
ATOM 661 O O . GLU A 1 84 ? 6.848 1.235 -24.255 1.00 91.69 84 GLU A O 1
ATOM 666 N N . LYS A 1 85 ? 8.021 -0.243 -23.052 1.00 90.81 85 LYS A N 1
ATOM 667 C CA . LYS A 1 85 ? 7.629 -1.400 -23.876 1.00 90.81 85 LYS A CA 1
ATOM 668 C C . LYS A 1 85 ? 6.115 -1.573 -23.965 1.00 90.81 85 LYS A C 1
ATOM 670 O O . LYS A 1 85 ? 5.616 -1.950 -25.021 1.00 90.81 85 LYS A O 1
ATOM 675 N N . GLU A 1 86 ? 5.379 -1.344 -22.879 1.00 89.25 86 GLU A N 1
ATOM 676 C CA . GLU A 1 86 ? 3.913 -1.410 -22.905 1.00 89.25 86 GLU A CA 1
ATOM 677 C C . GLU A 1 86 ? 3.287 -0.190 -23.583 1.00 89.25 86 GLU A C 1
ATOM 679 O O . GLU A 1 86 ? 2.278 -0.340 -24.269 1.00 89.25 86 GLU A O 1
ATOM 684 N N . ARG A 1 87 ? 3.882 1.002 -23.448 1.00 89.75 87 ARG A N 1
ATOM 685 C CA . ARG A 1 87 ? 3.411 2.215 -24.136 1.00 89.75 87 ARG A CA 1
ATOM 686 C C . ARG A 1 87 ? 3.496 2.085 -25.653 1.00 89.75 87 ARG A C 1
ATOM 688 O O . ARG A 1 87 ? 2.542 2.438 -26.336 1.00 89.75 87 ARG A O 1
ATOM 695 N N . LEU A 1 88 ? 4.578 1.506 -26.170 1.00 89.75 88 LEU A N 1
ATOM 696 C CA . LEU A 1 88 ? 4.773 1.285 -27.608 1.00 89.75 88 LEU A CA 1
ATOM 697 C C . LEU A 1 88 ? 3.775 0.288 -28.221 1.00 89.75 88 LEU A C 1
ATOM 699 O O . LEU A 1 88 ? 3.586 0.278 -29.435 1.00 89.75 88 LEU A O 1
ATOM 703 N N . LYS A 1 89 ? 3.129 -0.551 -27.402 1.00 87.94 89 LYS A N 1
ATOM 704 C CA . LYS A 1 89 ? 2.099 -1.503 -27.854 1.00 87.94 89 LYS A CA 1
ATOM 705 C C . LYS A 1 89 ? 0.709 -0.873 -27.973 1.00 87.94 89 LYS A C 1
ATOM 707 O O . LYS A 1 89 ? -0.188 -1.518 -28.513 1.00 87.94 89 LYS A O 1
ATOM 712 N N . LEU A 1 90 ? 0.511 0.337 -27.444 1.00 86.75 90 LEU A N 1
ATOM 713 C CA . LEU A 1 90 ? -0.788 1.004 -27.440 1.00 86.75 90 LEU A CA 1
ATOM 714 C C . LEU A 1 90 ? -1.178 1.459 -28.844 1.00 86.75 90 LEU A C 1
ATOM 716 O O . LEU A 1 90 ? -0.377 2.031 -29.584 1.00 86.75 90 LEU A O 1
ATOM 720 N N . LYS A 1 91 ? -2.452 1.272 -29.190 1.00 86.31 91 LYS A N 1
ATOM 721 C CA . LYS A 1 91 ? -3.040 1.927 -30.363 1.00 86.31 91 LYS A CA 1
ATOM 722 C C . LYS A 1 91 ? -3.206 3.434 -30.108 1.00 86.31 91 LYS A C 1
ATOM 724 O O . LYS A 1 91 ? -3.310 3.839 -28.953 1.00 86.31 91 LYS A O 1
ATOM 729 N N . PRO A 1 92 ? -3.362 4.269 -31.155 1.00 84.25 92 PRO A N 1
ATOM 730 C CA . PRO A 1 92 ? -3.533 5.721 -31.002 1.00 84.25 92 PRO A CA 1
ATOM 731 C C . PRO A 1 92 ? -4.674 6.164 -30.067 1.00 84.25 92 PRO A C 1
ATOM 733 O O . PRO A 1 92 ? -4.599 7.236 -29.479 1.00 84.25 92 PRO A O 1
ATOM 736 N N . ASN A 1 93 ? -5.718 5.341 -29.913 1.00 85.75 93 ASN A N 1
ATOM 737 C CA . ASN A 1 93 ? -6.878 5.628 -29.057 1.00 85.75 93 ASN A CA 1
ATOM 738 C C . ASN A 1 93 ? -6.808 4.935 -27.684 1.00 85.75 93 ASN A C 1
ATOM 740 O O . ASN A 1 93 ? -7.788 4.935 -26.939 1.00 85.75 93 ASN A O 1
ATOM 744 N N . GLU A 1 94 ? -5.686 4.297 -27.359 1.00 85.94 94 GLU A N 1
ATOM 745 C CA . GLU A 1 94 ? -5.476 3.602 -26.095 1.00 85.94 94 GLU A CA 1
ATOM 746 C C . GLU A 1 94 ? -4.488 4.377 -25.226 1.00 85.94 94 GLU A C 1
ATOM 748 O O . GLU A 1 94 ? -3.558 5.018 -25.710 1.00 85.94 94 GLU A O 1
ATOM 753 N N . PHE A 1 95 ? -4.676 4.298 -23.912 1.00 85.25 95 PHE A N 1
ATOM 754 C CA . PHE A 1 95 ? -3.754 4.883 -22.950 1.00 85.25 95 PHE A CA 1
ATOM 755 C C . PHE A 1 95 ? -3.428 3.874 -21.855 1.00 85.25 95 PHE A C 1
ATOM 757 O O . PHE A 1 95 ? -4.279 3.106 -21.402 1.00 85.25 95 PHE A O 1
ATOM 764 N N . LEU A 1 96 ? -2.181 3.902 -21.395 1.00 88.50 96 LEU A N 1
ATOM 765 C CA . LEU A 1 96 ? -1.735 3.105 -20.263 1.00 88.50 96 LEU A CA 1
ATOM 766 C C . LEU A 1 96 ? -2.022 3.861 -18.964 1.00 88.50 96 LEU A C 1
ATOM 768 O O . LEU A 1 96 ? -1.351 4.841 -18.636 1.00 88.50 96 LEU A O 1
ATOM 772 N N . ASN A 1 97 ? -2.991 3.378 -18.186 1.00 91.06 97 ASN A N 1
ATOM 773 C CA . ASN A 1 97 ? -3.262 3.919 -16.857 1.00 91.06 97 ASN A CA 1
ATOM 774 C C . ASN A 1 97 ? -2.298 3.327 -15.814 1.00 91.06 97 ASN A C 1
ATOM 776 O O . ASN A 1 97 ? -2.651 2.417 -15.059 1.00 91.06 97 ASN A O 1
ATOM 780 N N . LEU A 1 98 ? -1.068 3.844 -15.800 1.00 92.00 98 LEU A N 1
ATOM 781 C CA . LEU A 1 98 ? -0.008 3.388 -14.900 1.00 92.00 98 LEU A CA 1
ATOM 782 C C . LEU A 1 98 ? -0.377 3.564 -13.419 1.00 92.00 98 LEU A C 1
ATOM 784 O O . LEU A 1 98 ? -0.107 2.670 -12.619 1.00 92.00 98 LEU A O 1
ATOM 788 N N . ASP A 1 99 ? -1.045 4.666 -13.065 1.00 93.31 99 ASP A N 1
ATOM 789 C CA . ASP A 1 99 ? -1.479 4.921 -11.688 1.00 93.31 99 ASP A CA 1
ATOM 790 C C . ASP A 1 99 ? -2.436 3.833 -11.189 1.00 93.31 99 ASP A C 1
ATOM 792 O O . ASP A 1 99 ? -2.207 3.256 -10.131 1.00 93.31 99 ASP A O 1
ATOM 796 N N . ALA A 1 100 ? -3.446 3.462 -11.983 1.00 93.31 100 ALA A N 1
ATOM 797 C CA . ALA A 1 100 ? -4.384 2.405 -11.607 1.00 93.31 100 ALA A CA 1
ATOM 798 C C . ALA A 1 100 ? -3.717 1.022 -11.498 1.00 93.31 100 ALA A C 1
ATOM 800 O O . ALA A 1 100 ? -4.116 0.206 -10.664 1.00 93.31 100 ALA A O 1
ATOM 801 N N . ILE A 1 101 ? -2.710 0.740 -12.332 1.00 93.62 101 ILE A N 1
ATOM 802 C CA . ILE A 1 101 ? -1.941 -0.510 -12.256 1.00 93.62 101 ILE A CA 1
ATOM 803 C C . ILE A 1 101 ? -1.155 -0.561 -10.947 1.00 93.62 101 ILE A C 1
ATOM 805 O O . ILE A 1 101 ? -1.247 -1.549 -10.213 1.00 93.62 101 ILE A O 1
ATOM 809 N N . LEU A 1 102 ? -0.410 0.504 -10.647 1.00 96.12 102 LEU A N 1
ATOM 810 C CA . LEU A 1 102 ? 0.400 0.584 -9.439 1.00 96.12 102 LEU A CA 1
ATOM 811 C C . LEU A 1 102 ? -0.457 0.674 -8.176 1.00 96.12 102 LEU A C 1
ATOM 813 O O . LEU A 1 102 ? -0.083 0.089 -7.166 1.00 96.12 102 LEU A O 1
ATOM 817 N N . GLU A 1 103 ? -1.632 1.303 -8.229 1.00 96.94 103 GLU A N 1
ATOM 818 C CA . GLU A 1 103 ? -2.613 1.275 -7.140 1.00 96.94 103 GLU A CA 1
ATOM 819 C C . GLU A 1 103 ? -3.001 -0.167 -6.802 1.00 96.94 103 GLU A C 1
ATOM 821 O O . GLU A 1 103 ? -2.957 -0.564 -5.641 1.00 96.94 103 GLU A O 1
ATOM 826 N N . GLY A 1 104 ? -3.288 -0.998 -7.810 1.00 96.06 104 GLY A N 1
ATOM 827 C CA . GLY A 1 104 ? -3.570 -2.420 -7.599 1.00 96.06 104 GLY A CA 1
ATOM 828 C C . GLY A 1 104 ? -2.402 -3.180 -6.956 1.00 96.06 104 GLY A C 1
ATOM 829 O O . GLY A 1 104 ? -2.616 -4.026 -6.084 1.00 96.06 104 GLY A O 1
ATOM 830 N N . VAL A 1 105 ? -1.162 -2.856 -7.336 1.00 97.25 105 VAL A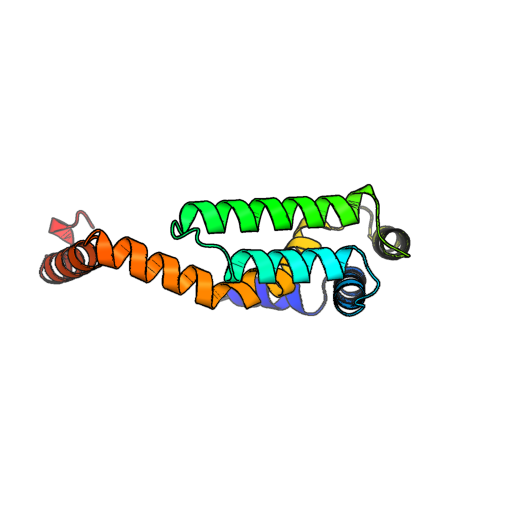 N 1
ATOM 831 C CA . VAL A 1 105 ? 0.046 -3.419 -6.705 1.00 97.25 105 VAL A CA 1
ATOM 832 C C . VAL A 1 105 ? 0.152 -2.970 -5.245 1.00 97.25 105 VAL A C 1
ATOM 834 O O . VAL A 1 105 ? 0.311 -3.809 -4.360 1.00 97.25 105 VAL A O 1
ATOM 837 N N . MET A 1 106 ? -0.014 -1.675 -4.971 1.00 98.06 106 MET A N 1
ATOM 838 C CA . MET A 1 106 ? 0.026 -1.106 -3.621 1.00 98.06 106 MET A CA 1
ATOM 839 C C 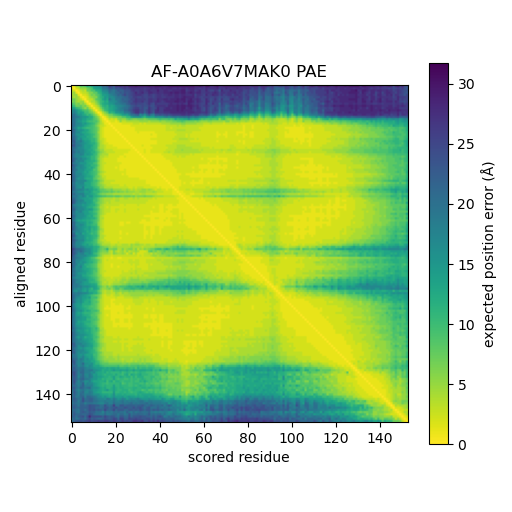. MET A 1 106 ? -1.064 -1.688 -2.712 1.00 98.06 106 MET A C 1
ATOM 841 O O . MET A 1 106 ? -0.796 -2.017 -1.558 1.00 98.06 106 MET A O 1
ATOM 845 N N . MET A 1 107 ? -2.277 -1.901 -3.231 1.00 97.50 107 MET A N 1
ATOM 846 C CA . MET A 1 107 ? -3.360 -2.560 -2.495 1.00 97.50 107 MET A CA 1
ATOM 847 C C . MET A 1 107 ? -2.961 -3.970 -2.041 1.00 97.50 107 MET A C 1
ATOM 849 O O . MET A 1 107 ? -3.248 -4.370 -0.911 1.00 97.50 107 MET A O 1
ATOM 853 N N . ARG A 1 108 ? -2.270 -4.727 -2.903 1.00 97.50 108 ARG A N 1
ATOM 854 C CA . ARG A 1 108 ? -1.800 -6.081 -2.582 1.00 97.50 108 ARG A CA 1
ATOM 855 C C . ARG A 1 108 ? -0.630 -6.078 -1.601 1.00 97.50 108 ARG A C 1
ATOM 857 O O . ARG A 1 108 ? -0.589 -6.955 -0.743 1.00 97.50 108 ARG A O 1
ATOM 864 N N . LEU A 1 109 ? 0.311 -5.151 -1.760 1.00 98.19 109 LEU A N 1
ATOM 865 C CA . LEU A 1 109 ? 1.560 -5.139 -0.999 1.00 98.19 109 LEU A CA 1
ATOM 866 C C . LEU A 1 109 ? 1.446 -4.428 0.350 1.00 98.19 109 LEU A C 1
ATOM 868 O O . LEU A 1 109 ? 2.129 -4.832 1.274 1.00 98.19 109 LEU A O 1
ATOM 872 N N . VAL A 1 110 ? 0.589 -3.412 0.482 1.00 98.25 110 VAL A N 1
ATOM 873 C CA . VAL A 1 110 ? 0.508 -2.563 1.685 1.00 98.25 110 VAL A CA 1
ATOM 874 C C . VAL A 1 110 ? -0.824 -2.740 2.405 1.00 98.25 110 VAL A C 1
ATOM 876 O O . VAL A 1 110 ? -0.864 -3.076 3.586 1.00 98.25 110 VAL A O 1
ATOM 879 N N . VAL A 1 111 ? -1.942 -2.555 1.695 1.00 97.50 111 VAL A N 1
ATOM 880 C CA . VAL A 1 111 ? -3.269 -2.556 2.334 1.00 97.50 111 VAL A CA 1
ATOM 881 C C . VAL A 1 111 ? -3.655 -3.947 2.813 1.00 97.50 111 VAL A C 1
ATOM 883 O O . VAL A 1 111 ? -4.170 -4.093 3.917 1.00 97.50 111 VAL A O 1
ATOM 886 N N . LYS A 1 112 ? -3.402 -4.984 2.005 1.00 97.75 112 LYS A N 1
ATOM 887 C CA . LYS A 1 112 ? -3.753 -6.356 2.379 1.00 97.75 112 LYS A CA 1
ATOM 888 C C . LYS A 1 112 ? -3.032 -6.815 3.662 1.00 97.75 112 LYS A C 1
ATOM 890 O O . LYS A 1 112 ? -3.747 -7.305 4.533 1.00 97.75 112 LYS A O 1
ATOM 895 N N . PRO A 1 113 ? -1.705 -6.637 3.834 1.00 97.94 113 PRO A N 1
ATOM 896 C CA . PRO A 1 113 ? -1.034 -6.964 5.097 1.00 97.94 113 PRO A CA 1
ATOM 897 C C . PRO A 1 113 ? -1.518 -6.149 6.301 1.00 97.94 113 PRO A C 1
ATOM 899 O O . PRO A 1 113 ? -1.650 -6.690 7.391 1.00 97.94 113 PRO A O 1
ATOM 902 N N . LEU A 1 114 ? -1.839 -4.866 6.112 1.00 98.12 114 LEU A N 1
ATOM 903 C CA . LEU A 1 114 ? -2.261 -3.984 7.209 1.00 98.12 114 LEU A CA 1
ATOM 904 C C . LEU A 1 114 ? -3.758 -4.074 7.543 1.00 98.12 114 LEU A C 1
ATOM 906 O O . LEU A 1 114 ? -4.205 -3.485 8.528 1.00 98.12 114 LEU A O 1
ATOM 910 N N . ARG A 1 115 ? -4.551 -4.803 6.747 1.00 97.31 115 ARG A N 1
ATOM 911 C CA . ARG A 1 115 ? -6.018 -4.833 6.847 1.00 97.31 115 ARG A CA 1
ATOM 912 C C . ARG A 1 115 ? -6.509 -5.204 8.243 1.00 97.31 115 ARG A C 1
ATOM 914 O O . ARG A 1 115 ? -7.401 -4.538 8.759 1.00 97.31 115 ARG A O 1
ATOM 921 N N . GLU A 1 116 ? -5.972 -6.271 8.824 1.00 97.44 116 GLU A N 1
ATOM 922 C CA . GLU A 1 116 ? -6.420 -6.766 10.132 1.00 97.44 116 GLU A CA 1
ATOM 923 C C . GLU A 1 116 ? -6.079 -5.781 11.252 1.00 97.44 116 GLU A C 1
ATOM 925 O O . GLU A 1 116 ? -6.927 -5.486 12.092 1.00 97.44 116 GLU A O 1
ATOM 930 N N . HIS A 1 117 ? -4.876 -5.204 11.209 1.00 96.94 117 HIS A N 1
ATOM 931 C CA . HIS A 1 117 ? -4.439 -4.187 12.160 1.00 96.94 117 HIS A CA 1
ATOM 932 C C . HIS A 1 117 ? -5.343 -2.946 12.108 1.00 96.94 117 HIS A C 1
ATOM 934 O O . HIS A 1 117 ? -5.895 -2.530 13.125 1.00 96.94 117 HIS A O 1
ATOM 940 N N . VAL A 1 118 ? -5.579 -2.398 10.912 1.00 96.81 118 VAL A N 1
ATOM 941 C CA . VAL A 1 118 ? -6.450 -1.227 10.726 1.00 96.81 118 VAL A CA 1
ATOM 942 C C . VAL A 1 118 ? -7.890 -1.526 11.147 1.00 96.81 118 VAL A C 1
ATOM 944 O O . VAL A 1 118 ? -8.536 -0.689 11.774 1.00 96.81 118 VAL A O 1
ATOM 947 N N . TYR A 1 119 ? -8.401 -2.718 10.830 1.00 96.75 119 TYR A N 1
ATOM 948 C CA . TYR A 1 119 ? -9.734 -3.137 11.258 1.00 96.75 119 TYR A CA 1
ATOM 949 C C . TYR A 1 119 ? -9.856 -3.149 12.784 1.00 96.75 119 TYR A C 1
ATOM 951 O O . TYR A 1 119 ? -10.813 -2.594 13.322 1.00 96.75 119 TYR A O 1
ATOM 959 N N . LYS A 1 120 ? -8.866 -3.718 13.481 1.00 96.38 120 LYS A N 1
ATOM 960 C CA . LYS A 1 120 ? -8.822 -3.728 14.946 1.00 96.38 120 LYS A CA 1
ATOM 961 C C . LYS A 1 120 ? -8.851 -2.307 15.518 1.00 96.38 120 LYS A C 1
ATOM 963 O O . LYS A 1 120 ? -9.679 -2.043 16.384 1.00 96.38 120 LYS A O 1
ATOM 968 N N . LEU A 1 121 ? -8.054 -1.384 14.973 1.00 96.50 121 LEU A N 1
ATOM 969 C CA . LEU A 1 121 ? -8.063 0.023 15.397 1.00 96.50 121 LEU A CA 1
ATOM 970 C C . LEU A 1 121 ? -9.444 0.675 15.243 1.00 96.50 121 LEU A C 1
ATOM 972 O O . LEU A 1 121 ? -9.877 1.419 16.118 1.00 96.50 121 LEU A O 1
ATOM 976 N N . PHE A 1 122 ? -10.165 0.397 14.152 1.00 95.44 122 PHE A N 1
ATOM 977 C CA . PHE A 1 122 ? -11.523 0.918 13.964 1.00 95.44 122 PHE A CA 1
ATOM 978 C C . PHE A 1 122 ? -12.524 0.341 14.963 1.00 95.44 122 PHE A C 1
ATOM 980 O O . PHE A 1 122 ? -13.354 1.085 15.489 1.00 95.44 122 PHE A O 1
ATOM 987 N N . VAL A 1 123 ? -12.452 -0.966 15.227 1.00 94.38 123 VAL A N 1
ATOM 988 C CA . VAL A 1 123 ? -13.315 -1.623 16.216 1.00 94.38 123 VAL A CA 1
ATOM 989 C C . VAL A 1 123 ? -13.056 -1.059 17.610 1.00 94.38 123 VAL A C 1
ATOM 991 O O . VAL A 1 123 ? -14.005 -0.715 18.307 1.00 94.38 123 VAL A O 1
ATOM 994 N N . GLU A 1 124 ? -11.792 -0.906 18.000 1.00 93.81 124 GLU A N 1
ATOM 995 C CA . GLU A 1 124 ? -11.415 -0.332 19.293 1.00 93.81 124 GLU A CA 1
ATOM 996 C C . GLU A 1 124 ? -11.844 1.134 19.400 1.00 93.81 124 GLU A C 1
ATOM 998 O O . GLU A 1 124 ? -12.484 1.517 20.377 1.00 93.81 124 GLU A O 1
ATOM 1003 N N . HIS A 1 125 ? -11.571 1.946 18.376 1.00 93.81 125 HIS A N 1
ATOM 1004 C CA . HIS A 1 125 ? -11.936 3.360 18.359 1.00 93.81 125 HIS A CA 1
ATOM 1005 C C . HIS A 1 125 ? -13.449 3.562 18.515 1.00 93.81 125 HIS A C 1
ATOM 1007 O O . HIS A 1 125 ? -13.884 4.244 19.441 1.00 93.81 125 HIS A O 1
ATOM 1013 N N . TYR A 1 126 ? -14.260 2.935 17.656 1.00 91.62 126 TYR A N 1
ATOM 1014 C CA . TYR A 1 126 ? -15.714 3.122 17.684 1.00 91.62 126 TYR A CA 1
ATOM 1015 C C . TYR A 1 126 ? -16.433 2.302 18.762 1.00 91.62 126 TYR A C 1
ATOM 1017 O O . TYR A 1 126 ? -17.577 2.608 19.111 1.00 91.62 126 TYR A O 1
ATOM 1025 N N . GLY A 1 127 ? -15.784 1.262 19.288 1.00 90.38 127 GLY A N 1
ATOM 1026 C CA . GLY A 1 127 ? -16.222 0.568 20.494 1.00 90.38 127 GLY A CA 1
ATOM 1027 C C . GLY A 1 127 ? -16.086 1.471 21.717 1.00 90.38 127 GLY A C 1
ATOM 1028 O O . GLY A 1 127 ? -17.057 1.662 22.446 1.00 90.38 127 GLY A O 1
ATOM 1029 N N . ASN A 1 128 ? -14.923 2.106 21.886 1.00 90.44 128 ASN A N 1
ATOM 1030 C CA . ASN A 1 128 ? -14.637 2.990 23.017 1.00 90.44 128 ASN A CA 1
ATOM 1031 C C . ASN A 1 128 ? -15.451 4.290 22.987 1.00 90.44 128 ASN A C 1
ATOM 1033 O O . ASN A 1 128 ? -15.819 4.802 24.041 1.00 90.44 128 ASN A O 1
ATOM 1037 N N . THR A 1 129 ? -15.773 4.823 21.805 1.00 90.25 129 THR A N 1
ATOM 1038 C CA . THR A 1 129 ? -16.643 6.008 21.690 1.00 90.25 129 THR A CA 1
ATOM 1039 C C . THR A 1 129 ? -18.129 5.691 21.887 1.00 90.25 129 THR A C 1
ATOM 1041 O O . THR A 1 129 ? -18.950 6.605 21.892 1.00 90.25 129 THR A O 1
ATOM 1044 N N . GLY A 1 130 ? -18.508 4.410 21.980 1.00 87.25 130 GLY A N 1
ATOM 1045 C CA . GLY A 1 130 ? -19.905 3.972 22.012 1.00 87.25 130 GLY A CA 1
ATOM 1046 C C . GLY A 1 130 ? -20.638 4.111 20.673 1.00 87.25 130 GLY A C 1
ATOM 1047 O O . GLY A 1 130 ? -21.791 3.697 20.568 1.00 87.25 130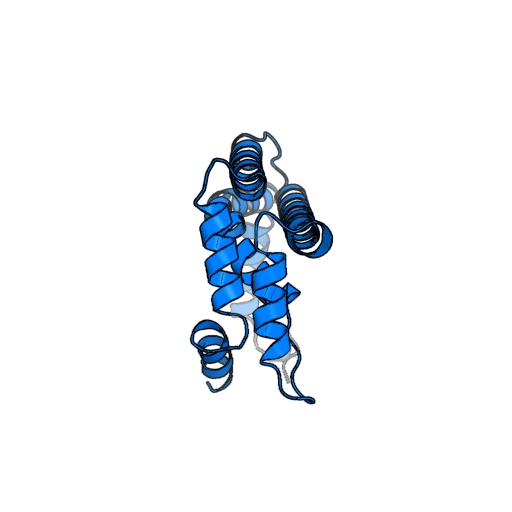 GLY A O 1
ATOM 1048 N N . SER A 1 131 ? -19.983 4.623 19.625 1.00 90.12 131 SER A N 1
ATOM 1049 C CA . SER A 1 131 ? -20.605 4.857 18.317 1.00 90.12 131 SER A CA 1
ATOM 1050 C C . SER A 1 131 ? -21.119 3.568 17.675 1.00 90.12 131 SER A C 1
ATOM 1052 O O . SER A 1 131 ? -22.182 3.587 17.058 1.00 90.12 131 SER A O 1
ATOM 1054 N N . LEU A 1 132 ? -20.418 2.438 17.852 1.00 88.06 132 LEU A N 1
ATOM 1055 C CA . LEU A 1 132 ? -20.916 1.136 17.386 1.00 88.06 132 LEU A CA 1
ATOM 1056 C C . LEU A 1 132 ? -22.227 0.750 18.073 1.00 88.06 132 LEU A C 1
ATOM 1058 O O . LEU A 1 132 ? -23.156 0.290 17.413 1.00 8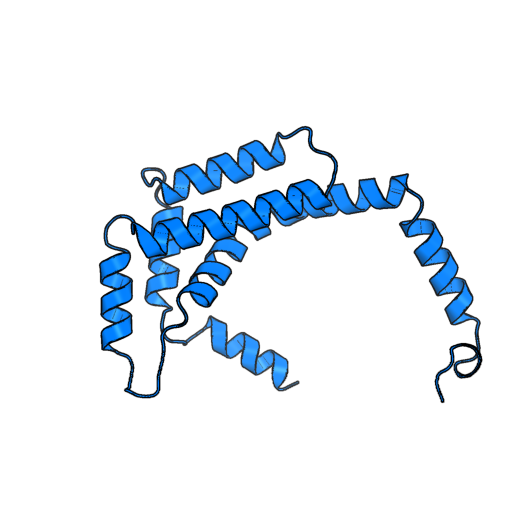8.06 132 LEU A O 1
ATOM 1062 N N . ARG A 1 133 ? -22.321 0.969 19.387 1.00 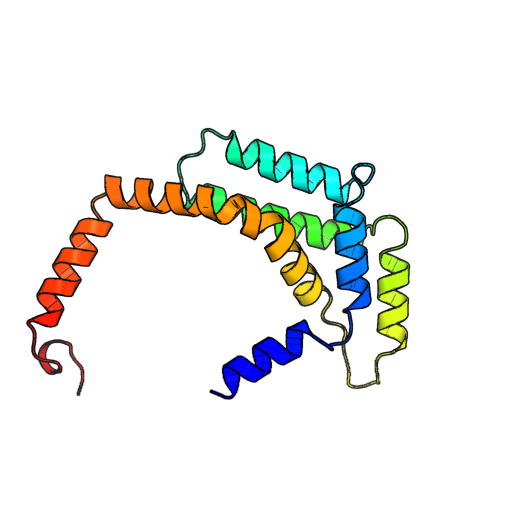88.88 133 ARG A N 1
ATOM 1063 C CA . ARG A 1 133 ? -23.528 0.672 20.158 1.00 88.88 133 ARG A CA 1
ATOM 1064 C C . ARG A 1 133 ? -24.687 1.565 19.722 1.00 88.88 133 ARG A C 1
ATOM 1066 O O . ARG A 1 133 ? -25.753 1.048 19.408 1.00 88.88 133 ARG A O 1
ATOM 1073 N N . THR A 1 134 ? -24.455 2.873 19.618 1.00 92.12 134 THR A N 1
ATOM 1074 C CA . THR A 1 134 ? -25.462 3.830 19.135 1.00 92.12 134 THR A CA 1
ATOM 1075 C C . THR A 1 134 ? -25.963 3.467 17.739 1.00 92.12 134 THR A C 1
ATOM 1077 O O . THR A 1 134 ? -27.162 3.546 17.478 1.00 92.12 134 THR A O 1
ATOM 1080 N N . LEU A 1 135 ? -25.074 3.030 16.841 1.00 89.81 135 LEU A N 1
ATOM 1081 C CA . LEU A 1 135 ? -25.459 2.584 15.504 1.00 89.81 135 LEU A CA 1
ATOM 1082 C C . LEU A 1 135 ? -26.367 1.349 15.557 1.00 89.81 135 LEU A C 1
ATOM 1084 O O . LEU A 1 135 ? -27.395 1.327 14.885 1.00 89.81 135 LEU A O 1
ATOM 1088 N N . VAL A 1 136 ? -26.019 0.343 16.364 1.00 90.06 136 VAL A N 1
ATOM 1089 C CA . VAL A 1 136 ? -26.833 -0.874 16.529 1.00 90.06 136 VAL A CA 1
ATOM 1090 C C . VAL A 1 136 ? -28.216 -0.541 17.088 1.00 90.06 136 VAL A C 1
ATOM 1092 O O . VAL A 1 136 ? -29.217 -0.975 16.519 1.00 90.06 136 VAL A O 1
ATOM 1095 N N . GLU A 1 137 ? -28.281 0.269 18.144 1.00 90.75 137 GLU A N 1
ATOM 1096 C CA . GLU A 1 137 ? -29.543 0.706 18.755 1.00 90.75 137 GLU A CA 1
ATOM 1097 C C . GLU A 1 137 ? -30.403 1.491 17.749 1.00 90.75 137 GLU A C 1
ATOM 1099 O O . GLU A 1 137 ? -31.604 1.250 17.630 1.00 90.75 137 GLU A O 1
ATOM 1104 N N . SER A 1 138 ? -29.784 2.365 16.948 1.00 89.19 138 SER A N 1
ATOM 1105 C CA . SER A 1 138 ? -30.474 3.141 15.908 1.00 89.19 138 SER A CA 1
ATOM 1106 C C . SER A 1 138 ? -31.018 2.259 14.778 1.00 89.19 138 SER A C 1
ATOM 1108 O O . SER A 1 138 ? -32.127 2.493 14.298 1.00 89.19 138 SER A O 1
ATOM 1110 N N . ILE A 1 139 ? -30.271 1.230 14.357 1.00 89.94 139 ILE A N 1
ATOM 1111 C CA . ILE A 1 139 ? -30.725 0.268 13.339 1.00 89.94 139 ILE A CA 1
ATOM 1112 C C . ILE A 1 139 ? -31.912 -0.542 13.863 1.00 89.94 139 ILE A C 1
ATOM 1114 O O . ILE A 1 139 ? -32.907 -0.682 13.155 1.00 89.94 139 ILE A O 1
ATOM 1118 N N . GLN A 1 140 ? -31.835 -1.050 15.096 1.00 90.00 140 GLN A N 1
ATOM 1119 C CA . GLN A 1 140 ? -32.931 -1.798 15.720 1.00 90.00 140 GLN A CA 1
ATOM 1120 C C . GLN A 1 140 ? -34.189 -0.938 15.858 1.00 90.00 140 GLN A C 1
ATOM 1122 O O . GLN A 1 140 ? -35.286 -1.382 15.523 1.00 90.00 140 GLN A O 1
ATOM 1127 N N . TYR A 1 141 ? -34.024 0.316 16.283 1.00 87.31 141 TYR A N 1
ATOM 1128 C CA . TYR A 1 141 ? -35.120 1.274 16.347 1.00 87.31 141 TYR A CA 1
ATOM 1129 C C . TYR A 1 141 ? -35.759 1.508 14.968 1.00 87.31 141 TYR A C 1
ATOM 1131 O O . TYR A 1 141 ? -36.981 1.454 14.839 1.00 87.31 141 TYR A O 1
ATOM 1139 N N . ALA A 1 142 ? -34.952 1.708 13.922 1.00 87.06 142 ALA A N 1
ATOM 1140 C CA . ALA A 1 142 ? -35.446 1.935 12.565 1.00 87.06 142 ALA A CA 1
ATOM 1141 C C . ALA A 1 142 ? -36.123 0.698 11.944 1.00 87.06 142 ALA A C 1
ATOM 1143 O O . ALA A 1 142 ? -37.071 0.847 11.180 1.00 87.06 142 ALA A O 1
ATOM 1144 N N . GLN A 1 143 ? -35.690 -0.521 12.280 1.00 84.88 143 GLN A N 1
ATOM 1145 C CA . GLN A 1 143 ? -36.333 -1.756 11.805 1.00 84.88 143 GLN A CA 1
ATOM 1146 C C . GLN A 1 143 ? -37.777 -1.906 12.299 1.00 84.88 143 GLN A C 1
ATOM 1148 O O . GLN A 1 143 ? -38.596 -2.511 11.613 1.00 84.88 143 GLN A O 1
ATOM 1153 N N . GLY A 1 144 ? -38.101 -1.343 13.466 1.00 79.81 144 GLY A N 1
ATOM 1154 C CA . GLY A 1 144 ? -39.463 -1.319 14.003 1.00 79.81 144 GLY A CA 1
ATOM 1155 C C . GLY A 1 144 ? -40.362 -0.233 13.404 1.00 79.81 144 GLY A C 1
ATOM 1156 O O . GLY A 1 144 ? -41.511 -0.107 13.823 1.00 79.81 144 GLY A O 1
ATOM 1157 N N . LYS A 1 145 ? -39.857 0.579 12.466 1.00 83.69 145 LYS A N 1
ATOM 1158 C CA . LYS A 1 145 ? -40.555 1.744 11.914 1.00 83.69 145 LYS A CA 1
ATOM 1159 C C . LYS A 1 145 ? -41.120 1.472 10.528 1.00 83.69 145 LYS A C 1
ATOM 1161 O O . LYS A 1 145 ? -40.519 0.776 9.713 1.00 83.69 145 LYS A O 1
ATOM 1166 N N . HIS A 1 146 ? -42.281 2.062 10.247 1.00 80.75 146 HIS A N 1
ATOM 1167 C CA . HIS A 1 146 ? -42.873 1.982 8.921 1.00 80.75 146 HIS A CA 1
ATOM 1168 C C . HIS A 1 146 ? -42.037 2.781 7.911 1.00 80.75 146 HIS A C 1
ATOM 1170 O O . HIS A 1 146 ? -41.526 3.853 8.231 1.00 80.75 146 HIS A O 1
ATOM 1176 N N . ILE A 1 147 ? -41.915 2.298 6.672 1.00 78.62 147 ILE A N 1
ATOM 1177 C CA . ILE A 1 147 ? -40.984 2.871 5.680 1.00 78.62 147 ILE A CA 1
ATOM 1178 C C . ILE A 1 147 ? -41.290 4.347 5.349 1.00 78.62 147 ILE A C 1
ATOM 1180 O O . ILE A 1 147 ? -40.390 5.121 5.031 1.00 78.62 147 ILE A O 1
ATOM 1184 N N . GLN A 1 148 ? -42.549 4.760 5.520 1.00 82.25 148 GLN A N 1
ATOM 1185 C CA . GLN A 1 148 ? -42.990 6.148 5.348 1.00 82.25 148 GLN A CA 1
ATOM 1186 C C . GLN A 1 148 ? -42.565 7.058 6.507 1.00 82.25 148 GLN A C 1
ATOM 1188 O O . GLN A 1 148 ? -42.288 8.233 6.280 1.00 82.25 148 GLN A O 1
ATOM 1193 N N . GLU A 1 149 ? -42.437 6.526 7.729 1.00 78.75 149 GLU A N 1
ATOM 1194 C CA . GLU A 1 149 ? -41.844 7.254 8.865 1.00 78.75 149 GLU A CA 1
ATOM 1195 C C . GLU A 1 149 ? -40.338 7.480 8.664 1.00 78.75 149 GLU A C 1
ATOM 1197 O O . GLU A 1 149 ? -39.760 8.385 9.260 1.00 78.75 149 GLU A O 1
ATOM 1202 N N . LEU A 1 150 ? -39.710 6.690 7.788 1.00 76.62 150 LEU A N 1
ATOM 1203 C CA . LEU A 1 150 ? -38.314 6.839 7.374 1.00 76.62 150 LEU A CA 1
ATOM 1204 C C . LEU A 1 150 ? -38.157 7.718 6.117 1.00 76.62 150 LEU A C 1
ATOM 1206 O O . LEU A 1 150 ? -37.056 7.835 5.583 1.00 76.62 150 LEU A O 1
ATOM 1210 N N . GLY A 1 151 ? -39.240 8.341 5.634 1.00 74.62 151 GLY A N 1
ATOM 1211 C CA . GLY A 1 151 ? -39.216 9.255 4.488 1.00 74.62 151 GLY A CA 1
ATOM 1212 C C . GLY A 1 151 ? -39.123 8.574 3.118 1.00 74.62 151 GLY A C 1
ATOM 1213 O O . GLY A 1 151 ? -38.892 9.254 2.118 1.00 74.62 151 GLY A O 1
ATOM 1214 N N . VAL A 1 152 ? -39.314 7.252 3.050 1.00 71.12 152 VAL A N 1
ATOM 1215 C CA . VAL A 1 152 ? -39.399 6.511 1.786 1.00 71.12 152 VAL A CA 1
ATOM 1216 C C . VAL A 1 152 ? -40.849 6.544 1.299 1.00 71.12 152 VAL A C 1
ATOM 1218 O O . VAL A 1 152 ? -41.757 6.126 2.019 1.00 71.12 152 VAL A O 1
ATOM 1221 N N . ARG A 1 153 ? -41.055 7.094 0.096 1.00 60.69 153 ARG A N 1
ATOM 1222 C CA . ARG A 1 153 ? -42.360 7.179 -0.578 1.00 60.69 153 ARG A CA 1
ATOM 1223 C C . ARG A 1 153 ? -42.704 5.889 -1.305 1.00 60.69 153 ARG A C 1
ATOM 1225 O O . ARG A 1 153 ? -41.797 5.354 -1.980 1.00 60.69 153 ARG A O 1
#

Mean predicted aligned error: 7.84 Å

pLDDT: mean 88.43, std 14.54, range [40.72, 98.62]

Foldseek 3Di:
DVVVVVVVVVQPDDQCPQLLVVLVVLLVDPVHPLVVLLVVLQVCLLVDPDLALVVSVVSLVVSLVVSLCCCVPVNTDCSVVSVVVSVVVDDPPDDDPSVVSSVVSSCVRHVVSCVVVSVVSVCVVCVVVCVVVVVVVVVVVVVPDDVVVVVDD

Secondary structure (DSSP, 8-state):
-HHHHHHHHHHHS-TTHHHHHHHHHHHH-TTSHHHHHHHHHHHHHHH-----HHHHHHHHHHHHHHHHHHHHHT--TTHHHHHHHHHTT--TT----HHHHHHHHHIIIIIHHHHHHHHHHHHHHHHHTSHHHHHHHHHHHHHTS-TTTTT--

Solvent-accessible surface area (backbone atoms only — not comparable to full-atom values): 8868 Å² total; per-residue (Å²): 115,75,71,62,52,60,57,53,55,61,75,76,76,44,92,57,57,65,47,46,50,49,55,51,51,44,50,69,36,73,88,35,68,67,15,44,52,52,52,50,51,52,52,52,59,74,70,45,86,78,64,52,42,69,58,53,52,49,51,54,53,50,48,47,54,50,53,48,48,44,49,72,74,72,35,58,91,66,48,52,59,48,48,49,59,52,55,73,70,48,54,97,92,51,80,82,63,59,67,64,45,45,48,55,50,39,45,61,70,51,49,57,76,43,42,65,62,48,50,50,28,45,52,53,50,33,52,75,70,40,52,52,56,54,50,53,54,50,50,58,55,53,71,76,48,58,60,61,84,72,74,51,130

Organism: NCBI:txid1563983

InterPro domains:
  IPR037191 VPS9 domain superfamily [SSF109993] (31-152)

Nearest PDB structures (foldseek):
  6k5l-assembly1_B  TM=2.326E-01  e=7.600E+00  Escherichia coli O157